Protein AF-A0A967YFU0-F1 (afdb_monomer)

Sequence (100 aa):
MNYQQIIESIEKDVKEFPKKVLRASEVLAGNPDYRVAKTPADVVYTEDKMKLLHYHRRLKKKKIHKTPVLIVYALINRYIMLDLEPGRSFIQNLLNEGLD

Foldseek 3Di:
DDVVVVVVVVVVCVVCVVVVVVVVCCCVVDDPPQPFPPQDWDFPDDDDPDTDTDGDADPPDPDADPDADDDDDDPPDDPSCQGGDVVNHVVVVCSVVRHD

Nearest PDB structures (foldseek):
  6nrb-assembly1_3  TM=2.923E-01  e=5.350E+00  Homo sapiens

Secondary structure (DSSP, 8-state):
--HHHHHHHHHHHHHHHHHHHHHHHHHHHS------S-S-EEEEEEETTEEEEEEPP-TT-S---SS-------SSS-GGGGS-STTT-HHHHHHHTT--

pLDDT: mean 87.84, std 9.44, range [58.91, 98.25]

Structure (mmCIF, N/CA/C/O backbone):
data_AF-A0A967YFU0-F1
#
_entry.id   AF-A0A967YFU0-F1
#
loop_
_atom_site.group_PDB
_atom_site.id
_atom_site.type_symbol
_atom_site.label_atom_id
_atom_site.label_alt_id
_atom_site.label_comp_id
_atom_site.label_asym_id
_atom_site.label_entity_id
_atom_site.label_seq_id
_atom_site.pdbx_PDB_ins_code
_atom_site.Cartn_x
_atom_site.Cartn_y
_atom_site.Cartn_z
_atom_site.occupancy
_atom_site.B_iso_or_equiv
_atom_site.auth_seq_id
_atom_site.auth_comp_id
_atom_site.auth_a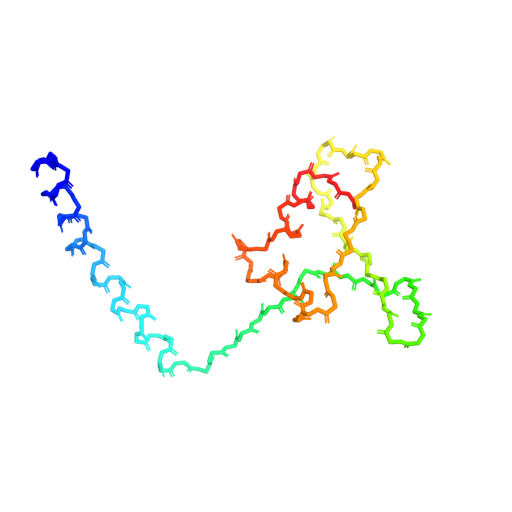sym_id
_atom_site.auth_atom_id
_atom_site.pdbx_PDB_model_num
ATOM 1 N N . MET A 1 1 ? 29.734 20.507 -18.534 1.00 61.81 1 MET A N 1
ATOM 2 C CA . MET A 1 1 ? 29.501 19.050 -18.408 1.00 61.81 1 MET A CA 1
ATOM 3 C C . MET A 1 1 ? 30.849 18.409 -18.100 1.00 61.81 1 MET A C 1
ATOM 5 O O . MET A 1 1 ? 31.788 18.683 -18.833 1.00 61.81 1 MET A O 1
ATOM 9 N N . ASN A 1 2 ? 30.998 17.708 -16.973 1.00 84.00 2 ASN A N 1
ATOM 10 C CA . ASN A 1 2 ? 32.303 17.274 -16.455 1.00 84.00 2 ASN A CA 1
ATOM 11 C C . ASN A 1 2 ? 32.667 15.874 -16.990 1.00 84.00 2 ASN A C 1
ATOM 13 O O . ASN A 1 2 ? 31.947 14.916 -16.724 1.00 84.00 2 ASN A O 1
ATOM 17 N N . TYR A 1 3 ? 33.778 15.750 -17.724 1.00 82.00 3 TYR A N 1
ATOM 18 C CA . TYR A 1 3 ? 34.231 14.489 -18.335 1.00 82.00 3 TYR A CA 1
ATOM 19 C C . TYR A 1 3 ? 34.459 13.362 -17.320 1.00 82.00 3 TYR A C 1
ATOM 21 O O . TYR A 1 3 ? 34.198 12.203 -17.628 1.00 82.00 3 TYR A O 1
ATOM 29 N N . GLN A 1 4 ? 34.872 13.697 -16.097 1.00 87.19 4 GLN A N 1
ATOM 30 C CA . GLN A 1 4 ? 35.096 12.708 -15.040 1.00 87.19 4 GLN A CA 1
ATOM 31 C C . GLN A 1 4 ? 33.805 11.977 -14.644 1.00 87.19 4 GLN A C 1
ATOM 33 O O . GLN A 1 4 ? 33.811 10.765 -14.464 1.00 87.19 4 GLN A O 1
ATOM 38 N N . GLN A 1 5 ? 32.670 12.685 -14.624 1.00 85.62 5 GLN A N 1
ATOM 39 C CA . GLN A 1 5 ? 31.363 12.087 -14.324 1.00 85.62 5 GLN A CA 1
ATOM 40 C C . GLN A 1 5 ? 30.906 11.116 -15.424 1.00 85.62 5 GLN A C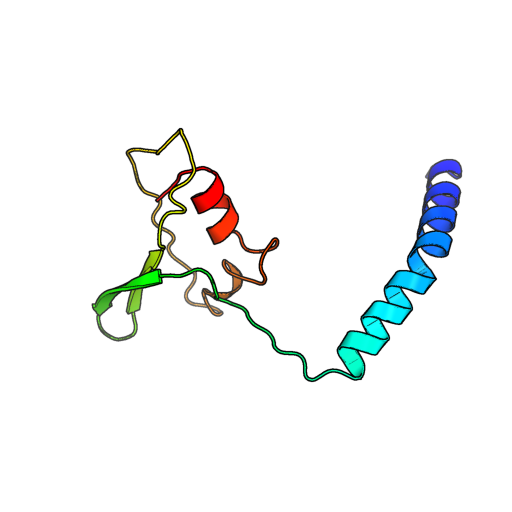 1
ATOM 42 O O . GLN A 1 5 ? 30.222 10.135 -15.145 1.00 85.62 5 GLN A O 1
ATOM 47 N N . ILE A 1 6 ? 31.284 11.385 -16.680 1.00 88.44 6 ILE A N 1
ATOM 48 C CA . ILE A 1 6 ? 30.939 10.533 -17.825 1.00 88.44 6 ILE A CA 1
ATOM 49 C C . ILE A 1 6 ? 31.719 9.219 -17.752 1.00 88.44 6 ILE A C 1
ATOM 51 O O . ILE A 1 6 ? 31.123 8.153 -17.883 1.00 88.44 6 ILE A O 1
ATOM 55 N N . ILE A 1 7 ? 33.031 9.286 -17.503 1.00 92.44 7 ILE A N 1
ATOM 56 C CA . ILE A 1 7 ? 33.877 8.092 -17.376 1.00 92.44 7 ILE A CA 1
ATOM 57 C C . ILE A 1 7 ? 33.425 7.226 -16.196 1.00 92.44 7 ILE A C 1
ATOM 59 O O . ILE A 1 7 ? 33.251 6.021 -16.362 1.00 92.44 7 ILE A O 1
ATOM 63 N N . GLU A 1 8 ? 33.127 7.834 -15.047 1.00 91.56 8 GLU A N 1
ATOM 64 C CA . GLU A 1 8 ? 32.626 7.116 -13.869 1.00 91.56 8 GLU A CA 1
ATOM 65 C C . GLU A 1 8 ? 31.275 6.421 -14.138 1.00 91.56 8 GLU A C 1
ATOM 67 O O . GLU A 1 8 ? 31.064 5.272 -13.739 1.00 91.56 8 GLU A O 1
ATOM 72 N N . SER 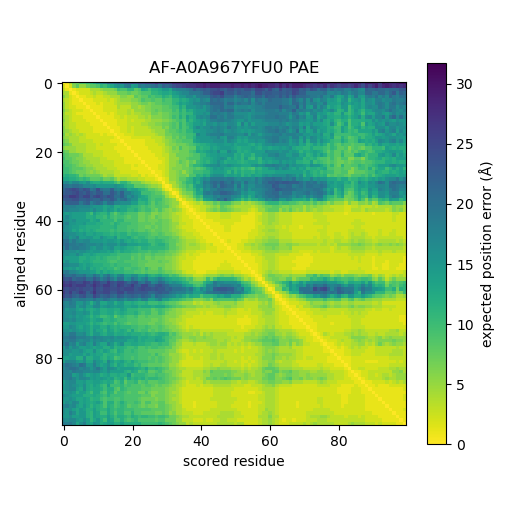A 1 9 ? 30.371 7.073 -14.880 1.00 89.19 9 SER A N 1
ATOM 73 C CA . SER A 1 9 ? 29.108 6.461 -15.313 1.00 89.19 9 SER A CA 1
ATOM 74 C C . SER A 1 9 ? 29.335 5.271 -16.246 1.00 89.19 9 SER A C 1
ATOM 76 O O . SER A 1 9 ? 28.699 4.233 -16.068 1.00 89.19 9 SER A O 1
ATOM 78 N N . ILE A 1 10 ? 30.248 5.396 -17.215 1.00 90.88 10 ILE A N 1
ATOM 79 C CA . ILE A 1 10 ? 30.572 4.325 -18.170 1.00 90.88 10 ILE A CA 1
ATOM 80 C C . ILE A 1 10 ? 31.159 3.117 -17.438 1.00 90.88 10 ILE A C 1
ATOM 82 O O . ILE A 1 10 ? 30.731 1.987 -17.673 1.00 90.88 10 ILE A O 1
ATOM 86 N N . GLU A 1 11 ? 32.096 3.331 -16.514 1.00 93.06 11 GLU A N 1
ATOM 87 C CA . GLU A 1 11 ? 32.673 2.246 -15.716 1.00 93.06 11 GLU A CA 1
ATOM 88 C C . GLU A 1 11 ? 31.615 1.515 -14.886 1.00 93.06 11 GLU A C 1
ATOM 90 O O . GLU A 1 11 ? 31.627 0.282 -14.792 1.00 93.06 11 GLU A O 1
ATOM 95 N N . LYS A 1 12 ? 30.683 2.263 -14.289 1.00 91.81 12 LYS A N 1
ATOM 96 C CA . LYS A 1 12 ? 29.565 1.688 -13.543 1.00 91.81 12 LYS A CA 1
ATOM 97 C C . LYS A 1 12 ? 28.653 0.863 -14.449 1.00 91.81 12 LYS A C 1
ATOM 99 O O . LYS A 1 12 ? 28.300 -0.259 -14.086 1.00 91.81 12 LYS A O 1
ATOM 104 N N . ASP A 1 13 ? 28.298 1.381 -15.620 1.00 89.69 13 ASP A N 1
ATOM 105 C CA . ASP A 1 13 ? 27.420 0.683 -16.559 1.00 89.69 13 ASP A CA 1
ATOM 106 C C . ASP A 1 13 ? 28.050 -0.604 -17.094 1.00 89.69 13 ASP A C 1
ATOM 108 O O . ASP A 1 13 ? 27.370 -1.629 -17.139 1.00 89.69 13 ASP A O 1
ATOM 112 N N . VAL A 1 14 ? 29.351 -0.600 -17.403 1.00 93.50 14 VAL A N 1
ATOM 113 C CA . VAL A 1 14 ? 30.092 -1.808 -17.806 1.00 93.50 14 VAL A CA 1
ATOM 114 C C . VAL A 1 14 ? 30.073 -2.863 -16.696 1.00 93.50 14 VAL A C 1
ATOM 116 O O . VAL A 1 14 ? 29.841 -4.041 -16.971 1.00 93.50 14 VAL A O 1
ATOM 119 N N . LYS A 1 15 ? 30.251 -2.457 -15.431 1.00 93.19 15 LYS A N 1
ATOM 120 C CA . LYS A 1 15 ? 30.184 -3.370 -14.275 1.00 93.19 15 LYS A CA 1
ATOM 121 C C . LYS A 1 15 ? 28.776 -3.925 -14.042 1.00 93.19 15 LYS A C 1
ATOM 123 O O . LYS A 1 15 ? 28.630 -5.083 -13.655 1.00 93.19 15 LYS A O 1
ATOM 128 N N . GLU A 1 16 ? 27.733 -3.126 -14.260 1.00 93.81 16 GLU A N 1
ATOM 129 C CA . GLU A 1 16 ? 26.342 -3.544 -14.044 1.00 93.81 16 GLU A CA 1
ATOM 130 C C . GLU A 1 16 ? 25.727 -4.300 -15.234 1.00 93.81 16 GLU A C 1
ATOM 132 O O . GLU A 1 16 ? 24.734 -5.011 -15.049 1.00 93.81 16 GLU A O 1
ATOM 137 N N . PHE A 1 17 ? 26.293 -4.179 -16.438 1.00 93.06 17 PHE A N 1
ATOM 138 C CA . PHE A 1 17 ? 25.742 -4.752 -17.669 1.00 93.06 17 PHE A CA 1
ATOM 139 C C . PHE A 1 17 ? 25.459 -6.264 -17.580 1.00 93.06 17 PHE A C 1
ATOM 141 O O . PHE A 1 17 ? 24.322 -6.652 -17.862 1.00 93.06 17 PHE A O 1
ATOM 148 N N . PRO A 1 18 ? 26.381 -7.126 -17.097 1.00 93.25 18 PRO A N 1
ATOM 149 C CA . PRO A 1 18 ? 26.108 -8.561 -16.978 1.00 93.25 18 PRO A CA 1
ATOM 150 C C . PRO A 1 18 ? 24.910 -8.859 -16.069 1.00 93.25 18 PRO A C 1
ATOM 152 O O . PRO A 1 18 ? 24.064 -9.691 -16.388 1.00 93.25 18 PRO A O 1
ATOM 155 N N . LYS A 1 19 ? 24.786 -8.122 -14.957 1.00 91.25 19 LYS A N 1
ATOM 156 C CA . LYS A 1 19 ? 23.677 -8.266 -14.005 1.00 91.25 19 LYS A CA 1
ATOM 157 C C . LYS A 1 19 ? 22.342 -7.843 -14.622 1.00 91.25 19 LYS A C 1
ATOM 159 O O . LYS A 1 19 ? 21.327 -8.496 -14.383 1.00 91.25 19 LYS A O 1
ATOM 164 N N . LYS A 1 20 ? 22.333 -6.765 -15.416 1.00 89.19 20 LYS A N 1
ATOM 165 C CA . LYS A 1 20 ? 21.142 -6.297 -16.144 1.00 89.19 20 LYS A CA 1
ATOM 166 C C . LYS A 1 20 ? 20.700 -7.320 -17.200 1.00 89.19 20 LYS A C 1
ATOM 168 O O . LYS A 1 20 ? 19.509 -7.604 -17.276 1.00 89.19 20 LYS A O 1
ATOM 173 N N . VAL A 1 21 ? 21.638 -7.912 -17.949 1.00 93.81 21 VAL A N 1
ATOM 174 C CA . VAL A 1 21 ? 21.349 -8.948 -18.962 1.00 93.81 21 VAL A CA 1
ATOM 175 C C . VAL A 1 21 ? 20.783 -10.219 -18.327 1.00 93.81 21 VAL A C 1
ATOM 177 O O . VAL A 1 21 ? 19.770 -10.730 -18.800 1.00 93.81 21 VAL A O 1
ATOM 180 N N . LEU A 1 22 ? 21.380 -10.697 -17.230 1.00 89.88 22 LEU A N 1
ATOM 181 C CA . LEU A 1 22 ? 20.865 -11.856 -16.490 1.00 89.88 22 LEU A CA 1
ATOM 182 C C . LEU A 1 22 ? 19.427 -11.623 -16.017 1.00 89.88 22 LEU A C 1
ATOM 184 O O . LEU A 1 22 ? 18.544 -12.421 -16.318 1.00 89.88 22 LEU A O 1
ATOM 188 N N . ARG A 1 23 ? 19.169 -10.479 -15.372 1.00 84.56 23 ARG A N 1
ATOM 189 C CA . ARG A 1 23 ? 17.823 -10.120 -14.907 1.00 84.56 23 ARG A CA 1
ATOM 190 C C . ARG A 1 23 ? 16.822 -9.990 -16.058 1.00 84.56 23 ARG A C 1
ATOM 192 O O . ARG A 1 23 ? 15.674 -10.388 -15.909 1.00 84.56 23 ARG A O 1
ATOM 199 N N . ALA A 1 24 ? 17.232 -9.439 -17.200 1.00 87.56 24 ALA A N 1
ATOM 200 C CA . ALA A 1 24 ? 16.373 -9.356 -18.379 1.00 87.56 24 ALA A CA 1
ATOM 201 C C . ALA A 1 24 ? 16.005 -10.750 -18.912 1.00 87.56 24 ALA A C 1
ATOM 203 O O . ALA A 1 24 ? 14.840 -10.991 -19.216 1.00 87.56 24 ALA A O 1
ATOM 204 N N . SER A 1 25 ? 16.968 -11.675 -18.966 1.00 90.25 25 SER A N 1
ATOM 205 C CA . SER A 1 25 ? 16.731 -13.069 -19.357 1.00 90.25 25 SER A CA 1
ATOM 206 C C . SER A 1 25 ? 15.760 -13.773 -18.404 1.00 90.25 25 SER A C 1
ATOM 208 O O . SER A 1 25 ? 14.798 -14.385 -18.856 1.00 90.25 25 SER A O 1
ATOM 210 N N . GLU A 1 26 ? 15.942 -13.617 -17.088 1.00 84.38 26 GLU A N 1
ATOM 211 C CA . GLU A 1 26 ? 15.032 -14.160 -16.067 1.00 84.38 26 GLU A CA 1
ATOM 212 C C . GLU A 1 26 ? 13.594 -13.645 -16.233 1.00 84.38 26 GLU A C 1
ATOM 214 O O . GLU A 1 26 ? 12.644 -14.420 -16.141 1.00 84.38 26 GLU A O 1
ATOM 219 N N . VAL A 1 27 ? 13.427 -12.347 -16.508 1.00 82.56 27 VAL A N 1
ATOM 220 C CA . VAL A 1 27 ? 12.109 -11.729 -16.728 1.00 82.56 27 VAL A CA 1
ATOM 221 C C . VAL A 1 27 ? 11.455 -12.227 -18.019 1.00 82.56 27 VAL A C 1
ATOM 223 O O . VAL A 1 27 ? 10.245 -12.428 -18.038 1.00 82.56 27 VAL A O 1
ATOM 226 N N . LEU A 1 28 ? 12.233 -12.418 -19.089 1.00 86.81 28 LEU A N 1
ATOM 227 C CA . LEU A 1 28 ? 11.731 -12.868 -20.392 1.00 86.81 28 LEU A CA 1
ATOM 228 C C . LEU A 1 28 ? 11.416 -14.369 -20.430 1.00 86.81 28 LEU A C 1
ATOM 230 O O . LEU A 1 28 ? 10.461 -14.771 -21.089 1.00 86.81 28 LEU A O 1
ATOM 234 N N . ALA A 1 29 ? 12.227 -15.192 -19.763 1.00 87.69 29 ALA A N 1
ATOM 235 C CA . ALA A 1 29 ? 12.064 -16.645 -19.715 1.00 87.69 29 ALA A CA 1
ATOM 236 C C . ALA A 1 29 ? 11.087 -17.104 -18.620 1.00 87.69 29 ALA A C 1
ATOM 238 O O . ALA A 1 29 ? 10.563 -18.216 -18.680 1.00 87.69 29 ALA A O 1
ATOM 239 N N . GLY A 1 30 ? 10.867 -16.276 -17.598 1.00 76.56 30 GLY A N 1
ATOM 240 C CA . GLY A 1 30 ? 9.915 -16.547 -16.531 1.00 76.56 30 GLY A CA 1
ATOM 241 C C . GLY A 1 30 ? 8.468 -16.274 -16.939 1.00 76.56 30 GLY A C 1
ATOM 242 O O . GLY A 1 30 ? 8.182 -15.590 -17.917 1.00 76.56 30 GLY A O 1
ATOM 243 N N . ASN A 1 31 ? 7.530 -16.769 -16.130 1.00 69.38 31 ASN A N 1
ATOM 244 C CA . ASN A 1 31 ? 6.168 -16.252 -16.130 1.00 69.38 31 ASN A CA 1
ATOM 245 C C . ASN A 1 31 ? 6.159 -15.062 -15.159 1.00 69.38 31 ASN A C 1
ATOM 247 O O . ASN A 1 31 ? 6.350 -15.291 -13.959 1.00 69.38 31 ASN A O 1
ATOM 251 N N . PRO A 1 32 ? 6.048 -13.808 -15.623 1.00 60.91 32 PRO A N 1
ATOM 252 C CA . PRO A 1 32 ? 6.137 -12.658 -14.737 1.00 60.91 32 PRO A CA 1
ATOM 253 C C . PRO A 1 32 ? 4.939 -12.656 -13.779 1.00 60.91 32 PRO A C 1
ATOM 255 O O . PRO A 1 32 ? 3.837 -12.232 -14.111 1.00 60.91 32 PRO A O 1
ATOM 258 N N . ASP A 1 33 ? 5.148 -13.166 -12.567 1.00 58.91 33 ASP A N 1
ATOM 259 C CA . ASP A 1 33 ? 4.173 -13.095 -11.485 1.00 58.91 33 ASP A CA 1
ATOM 260 C C . ASP A 1 33 ? 4.210 -11.664 -10.932 1.00 58.91 33 ASP A C 1
ATOM 262 O O . ASP A 1 33 ? 4.962 -11.348 -10.007 1.00 58.91 33 ASP A O 1
ATOM 266 N N . TYR A 1 34 ? 3.451 -10.759 -11.561 1.00 62.22 34 TYR A N 1
ATOM 267 C CA . TYR A 1 34 ? 3.326 -9.363 -11.133 1.00 62.22 34 TYR A CA 1
ATOM 268 C C . TYR A 1 34 ? 2.517 -9.299 -9.830 1.00 62.22 34 TYR A C 1
ATOM 270 O O . TYR A 1 34 ? 1.335 -8.948 -9.787 1.00 62.22 34 TYR A O 1
ATOM 278 N N . ARG A 1 35 ? 3.158 -9.676 -8.726 1.00 66.94 35 ARG A N 1
ATOM 279 C CA . ARG A 1 35 ? 2.587 -9.666 -7.378 1.00 66.94 35 ARG A CA 1
ATOM 280 C C . ARG A 1 35 ? 2.569 -8.251 -6.803 1.00 66.94 35 ARG A C 1
ATOM 282 O O . ARG A 1 35 ? 3.244 -7.971 -5.818 1.00 66.94 35 ARG A O 1
ATOM 289 N N . VAL A 1 36 ? 1.788 -7.369 -7.417 1.00 80.62 36 VAL A N 1
ATOM 290 C CA . VAL A 1 36 ? 1.441 -6.055 -6.854 1.00 80.62 36 VAL A CA 1
ATOM 291 C C . VAL A 1 36 ? 0.317 -6.192 -5.825 1.00 80.62 36 VAL A C 1
ATOM 293 O O . VAL A 1 36 ? -0.381 -7.209 -5.787 1.00 80.62 36 VAL A O 1
ATOM 296 N N . ALA A 1 37 ? 0.143 -5.167 -4.997 1.00 84.56 37 ALA A N 1
ATOM 297 C CA . ALA A 1 37 ? -0.887 -5.058 -3.968 1.00 84.56 37 ALA A CA 1
ATOM 298 C C . ALA A 1 37 ? -0.895 -6.238 -2.979 1.00 84.56 37 ALA A C 1
ATOM 300 O O . ALA A 1 37 ? -1.935 -6.839 -2.708 1.00 84.56 37 ALA A O 1
ATOM 301 N N . LYS A 1 38 ? 0.291 -6.639 -2.501 1.00 87.81 38 LYS A N 1
ATOM 302 C CA . LYS A 1 38 ? 0.467 -7.786 -1.590 1.00 87.81 38 LYS A CA 1
ATOM 303 C C . LYS A 1 38 ? 0.544 -7.401 -0.120 1.00 87.81 38 LYS A C 1
ATOM 305 O O . LYS A 1 38 ? 0.697 -8.295 0.714 1.00 87.81 38 LYS A O 1
ATOM 310 N N . THR A 1 39 ? 0.482 -6.117 0.216 1.00 91.62 39 THR A N 1
ATOM 311 C CA . THR A 1 39 ? 0.485 -5.711 1.619 1.00 91.62 39 THR A CA 1
ATOM 312 C C . THR A 1 39 ? -0.835 -6.151 2.259 1.00 91.62 39 THR A C 1
ATOM 314 O O . TH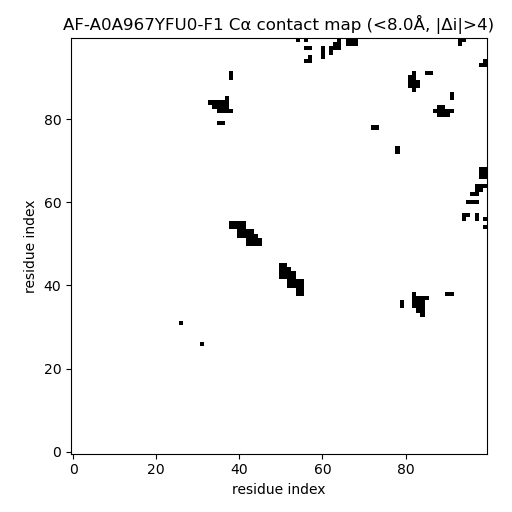R A 1 39 ? -1.891 -5.779 1.749 1.00 91.62 39 THR A O 1
ATOM 317 N N . PRO A 1 40 ? -0.803 -6.969 3.331 1.00 92.69 40 PRO A N 1
ATOM 318 C CA . PRO A 1 40 ? -2.021 -7.487 3.945 1.00 92.69 40 PRO A CA 1
ATOM 319 C C . PRO A 1 40 ? -2.938 -6.353 4.400 1.00 92.69 40 PRO A C 1
ATOM 321 O O . PRO A 1 40 ? -2.482 -5.408 5.048 1.00 92.69 40 PRO A O 1
ATOM 324 N N . ALA A 1 41 ? -4.211 -6.448 4.035 1.00 94.88 41 ALA A N 1
ATOM 325 C CA . ALA A 1 41 ? -5.234 -5.476 4.374 1.00 94.88 41 ALA A CA 1
ATOM 326 C C . ALA A 1 41 ? -6.604 -6.143 4.411 1.00 94.88 41 ALA A C 1
ATOM 328 O O . ALA A 1 41 ? -6.864 -7.063 3.631 1.00 94.88 41 ALA A O 1
ATOM 329 N N . ASP A 1 42 ? -7.484 -5.602 5.244 1.00 96.81 42 ASP A N 1
ATOM 330 C CA . ASP A 1 42 ? -8.893 -5.970 5.280 1.00 96.81 42 ASP A CA 1
ATOM 331 C C . ASP A 1 42 ? -9.749 -4.856 4.680 1.00 96.81 42 ASP A C 1
ATOM 333 O O . ASP A 1 42 ? -9.437 -3.667 4.785 1.00 96.81 42 ASP A O 1
ATOM 337 N N . VAL A 1 43 ? -10.863 -5.239 4.059 1.00 97.44 43 VAL A N 1
ATOM 338 C CA . VAL A 1 43 ? -11.907 -4.283 3.681 1.00 97.44 43 VAL A CA 1
ATOM 339 C C . VAL A 1 43 ? -12.742 -4.003 4.927 1.00 97.44 43 VAL A C 1
ATOM 341 O O . VAL A 1 43 ? -13.453 -4.886 5.397 1.00 97.44 43 VAL A O 1
ATOM 344 N N . VAL A 1 44 ? -12.665 -2.783 5.453 1.00 98.00 44 VAL A N 1
ATOM 345 C CA . VAL A 1 44 ? -13.368 -2.386 6.690 1.00 98.00 44 VAL A CA 1
ATOM 346 C C . VAL A 1 44 ? -14.653 -1.604 6.427 1.00 98.00 44 VAL A C 1
ATOM 348 O O . VAL A 1 44 ? -15.499 -1.490 7.307 1.00 98.00 44 VAL A O 1
ATOM 351 N N . TYR A 1 45 ? -14.820 -1.078 5.213 1.00 98.25 45 TYR A N 1
ATOM 352 C CA . TYR A 1 45 ? -16.042 -0.410 4.773 1.00 98.25 45 TYR A CA 1
ATOM 353 C C . TYR A 1 45 ? -16.228 -0.587 3.267 1.00 98.25 45 TYR A C 1
ATOM 355 O O . TYR A 1 45 ? -15.258 -0.702 2.512 1.00 98.25 45 TYR A O 1
ATOM 363 N N . THR A 1 46 ? -17.477 -0.642 2.816 1.00 97.94 46 THR A N 1
ATOM 364 C CA . THR A 1 46 ? -17.835 -0.718 1.398 1.00 97.94 46 THR A CA 1
ATOM 365 C C . THR A 1 46 ? -19.109 0.074 1.162 1.00 97.94 46 THR A C 1
ATOM 367 O O . THR A 1 46 ? -20.075 -0.080 1.903 1.00 97.94 46 THR A O 1
ATOM 370 N N . GLU A 1 47 ? -19.105 0.880 0.107 1.00 97.56 47 GLU A N 1
ATOM 371 C CA . GLU A 1 47 ? -20.255 1.656 -0.352 1.00 97.56 47 GLU A CA 1
ATOM 372 C C . GLU A 1 47 ? -20.205 1.731 -1.878 1.00 97.56 47 GLU A C 1
ATOM 374 O O . GLU A 1 47 ? -19.204 2.162 -2.450 1.00 97.56 47 GLU A O 1
ATOM 379 N N . ASP A 1 48 ? -21.251 1.252 -2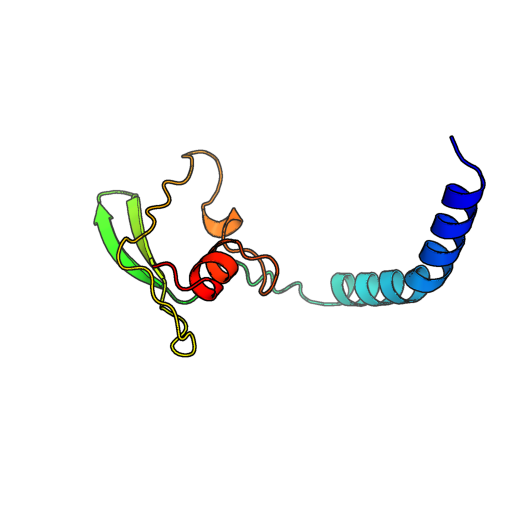.551 1.00 96.25 48 ASP A N 1
ATOM 380 C CA . ASP A 1 48 ? -21.285 1.080 -4.006 1.00 96.25 48 ASP A CA 1
ATOM 381 C C . ASP A 1 48 ? -20.027 0.378 -4.564 1.00 96.25 48 ASP A C 1
ATOM 383 O O . ASP A 1 48 ? -19.826 -0.826 -4.399 1.00 96.25 48 ASP A O 1
ATOM 387 N N . LYS A 1 49 ? -19.170 1.139 -5.257 1.00 91.56 49 LYS A N 1
ATOM 388 C CA . LYS A 1 49 ? -17.910 0.682 -5.864 1.00 91.56 49 LYS A CA 1
ATOM 389 C C . LYS A 1 49 ? -16.682 1.035 -5.018 1.00 91.56 49 LYS A C 1
ATOM 391 O O . LYS A 1 49 ? -15.568 0.660 -5.383 1.00 91.56 49 LYS A O 1
ATOM 396 N N . MET A 1 50 ? -16.866 1.770 -3.925 1.00 94.56 50 MET A N 1
ATOM 397 C CA . MET A 1 50 ? -15.817 2.209 -3.013 1.00 94.56 50 MET A CA 1
ATOM 398 C C . MET A 1 50 ? -15.565 1.141 -1.951 1.00 94.56 50 MET A C 1
ATOM 400 O O . MET A 1 50 ? -16.491 0.542 -1.405 1.00 94.56 50 MET A O 1
ATOM 404 N N . LYS A 1 51 ? -14.286 0.900 -1.662 1.00 96.06 51 LYS A N 1
ATOM 405 C CA . LYS A 1 51 ? -13.833 0.039 -0.570 1.00 96.06 51 LYS A CA 1
ATOM 406 C C . LYS A 1 51 ? -12.800 0.794 0.249 1.00 96.06 51 LYS A C 1
ATOM 408 O O . LYS A 1 51 ? -11.835 1.307 -0.319 1.00 96.06 51 LYS A O 1
ATOM 413 N N . LEU A 1 52 ? -12.976 0.816 1.565 1.00 97.19 52 LEU A N 1
ATOM 414 C CA . LEU A 1 52 ? -11.958 1.288 2.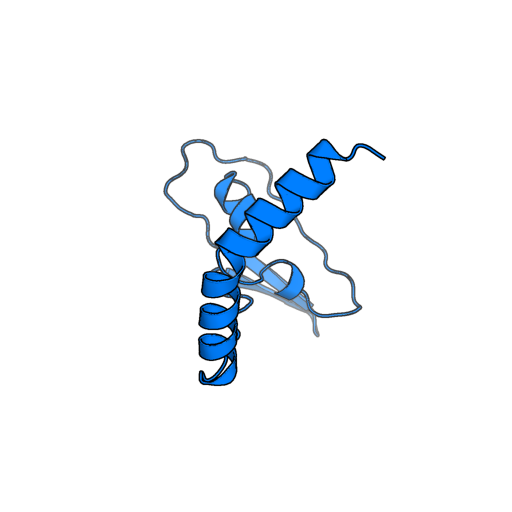496 1.00 97.19 52 LEU A CA 1
ATOM 415 C C . LEU A 1 52 ? -11.105 0.101 2.932 1.00 97.19 52 LEU A C 1
ATOM 417 O O . LEU A 1 52 ? -11.625 -0.872 3.481 1.00 97.19 52 LEU A O 1
ATOM 421 N N . LEU A 1 53 ? -9.804 0.193 2.676 1.00 96.88 53 LEU A N 1
ATOM 422 C CA . LEU A 1 53 ? -8.827 -0.819 3.058 1.00 96.88 53 LEU A CA 1
ATOM 423 C C . LEU A 1 53 ? -8.100 -0.365 4.323 1.00 96.88 53 LEU A C 1
ATOM 425 O O . LEU A 1 53 ? -7.552 0.736 4.342 1.00 96.88 53 LEU A O 1
ATOM 429 N N . HIS A 1 54 ? -8.059 -1.218 5.346 1.00 97.00 54 HIS A N 1
ATOM 430 C CA . HIS A 1 54 ? -7.195 -1.036 6.512 1.00 97.00 54 HIS A CA 1
ATOM 431 C C . HIS A 1 54 ? -6.030 -2.016 6.430 1.00 97.00 54 HIS A C 1
ATOM 433 O O . HIS A 1 54 ? -6.227 -3.232 6.431 1.00 97.00 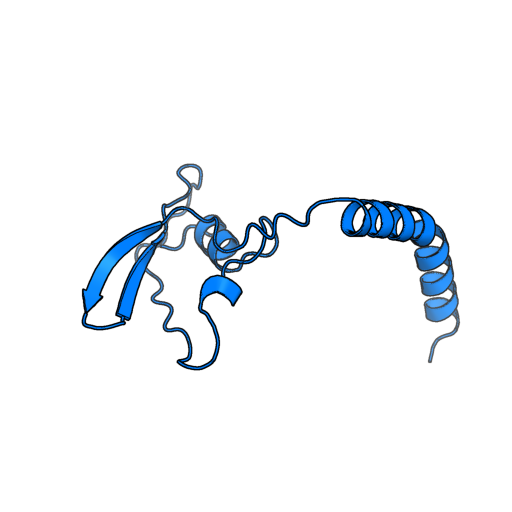54 HIS A O 1
ATOM 439 N N . TYR A 1 55 ? -4.815 -1.486 6.309 1.00 94.94 55 TYR A N 1
ATOM 440 C CA . TYR A 1 55 ? -3.614 -2.301 6.184 1.00 94.94 55 TYR A CA 1
ATOM 441 C C . TYR A 1 55 ? -3.147 -2.821 7.543 1.00 94.94 55 TYR A C 1
ATOM 443 O O . TYR A 1 55 ? -3.179 -2.126 8.556 1.00 94.94 55 TYR A O 1
ATOM 451 N N . HIS A 1 56 ? -2.654 -4.056 7.563 1.00 92.50 56 HIS A N 1
ATOM 452 C CA . HIS A 1 56 ? -2.184 -4.681 8.791 1.00 92.50 56 HIS A CA 1
ATOM 453 C C . HIS A 1 56 ? -0.854 -4.079 9.233 1.00 92.50 56 HIS A C 1
ATOM 455 O O . HIS A 1 56 ? 0.149 -4.092 8.510 1.00 92.50 56 HIS A O 1
ATOM 461 N N . ARG A 1 57 ? -0.818 -3.616 10.482 1.00 85.00 57 ARG A N 1
ATOM 462 C CA . ARG A 1 57 ? 0.400 -3.109 11.114 1.00 85.00 57 ARG A CA 1
ATOM 463 C C . ARG A 1 57 ? 1.496 -4.169 11.170 1.00 85.00 57 ARG A C 1
ATOM 465 O O . ARG A 1 57 ? 1.271 -5.331 11.507 1.00 85.00 57 ARG A O 1
ATOM 472 N N . ARG A 1 58 ? 2.742 -3.739 10.959 1.00 76.75 58 ARG A N 1
ATOM 473 C CA . ARG A 1 58 ? 3.918 -4.593 11.168 1.00 76.75 58 ARG A CA 1
ATOM 474 C C . ARG A 1 58 ? 4.336 -4.518 12.640 1.00 76.75 58 ARG A C 1
ATOM 476 O O . ARG A 1 58 ? 4.981 -3.565 13.063 1.00 76.75 58 ARG A O 1
ATOM 483 N N . LEU A 1 59 ? 3.986 -5.554 13.406 1.00 64.12 59 LEU A N 1
ATOM 484 C CA . LEU A 1 59 ? 4.061 -5.671 14.879 1.00 64.12 59 LEU A CA 1
ATOM 485 C C . LEU A 1 59 ? 5.432 -5.405 15.554 1.00 64.12 59 LEU A C 1
ATOM 487 O O . LEU A 1 59 ? 5.537 -5.499 16.772 1.00 64.12 59 LEU A O 1
ATOM 491 N N . LYS A 1 60 ? 6.503 -5.095 14.812 1.00 64.25 60 LYS A N 1
ATOM 492 C CA . LYS A 1 60 ? 7.885 -5.046 15.332 1.00 64.25 60 LYS A CA 1
ATOM 493 C C . LYS A 1 60 ? 8.450 -3.637 15.588 1.00 64.25 60 LYS A C 1
ATOM 495 O O . LYS A 1 60 ? 9.632 -3.523 15.908 1.00 64.25 60 LYS A O 1
ATOM 500 N N . LYS A 1 61 ? 7.674 -2.555 15.448 1.00 64.00 61 LYS A N 1
ATOM 501 C CA . LYS A 1 61 ? 8.177 -1.171 15.611 1.00 64.00 61 LYS A CA 1
ATOM 502 C C . LYS A 1 61 ? 7.879 -0.588 17.001 1.00 64.00 61 LYS A C 1
ATOM 504 O O . LYS A 1 61 ? 6.783 -0.728 17.526 1.00 64.00 61 LYS A O 1
ATOM 509 N N . LYS A 1 62 ? 8.876 0.110 17.572 1.00 61.19 62 LYS A N 1
ATOM 510 C CA . LYS A 1 62 ? 8.819 0.766 18.898 1.00 61.19 62 LYS A CA 1
ATOM 511 C C . LYS A 1 62 ? 8.023 2.080 18.926 1.00 61.19 62 LYS A C 1
ATOM 513 O O . LYS A 1 62 ? 7.647 2.521 20.006 1.00 61.19 62 LYS A O 1
ATOM 518 N N . LYS A 1 63 ? 7.803 2.728 17.777 1.00 75.31 63 LYS A N 1
ATOM 519 C CA . LYS A 1 63 ? 7.099 4.014 17.678 1.00 75.31 63 LYS A CA 1
ATOM 520 C C . LYS A 1 63 ? 5.844 3.818 16.839 1.00 75.31 63 LYS A C 1
ATOM 522 O O . LYS A 1 63 ? 5.944 3.470 15.670 1.00 75.31 63 LYS A O 1
ATOM 527 N N . ILE A 1 64 ? 4.692 3.995 17.475 1.00 84.94 64 ILE A N 1
ATOM 528 C CA . ILE A 1 64 ? 3.375 3.917 16.847 1.00 84.94 64 ILE A CA 1
ATOM 529 C C . ILE A 1 64 ? 2.796 5.325 16.862 1.00 84.94 64 ILE A C 1
ATOM 531 O O . ILE A 1 64 ? 2.752 5.973 17.913 1.00 84.94 64 ILE A O 1
ATOM 535 N N . HIS A 1 65 ? 2.373 5.805 15.700 1.00 88.62 65 HIS A N 1
ATOM 536 C CA . HIS A 1 65 ? 1.693 7.086 15.592 1.00 88.62 65 HIS A CA 1
ATOM 537 C C . HIS A 1 65 ? 0.239 6.943 16.066 1.00 88.62 65 HIS A C 1
ATOM 539 O O . HIS A 1 65 ? -0.440 5.969 15.746 1.00 88.62 65 HIS A O 1
ATOM 545 N N . LYS A 1 66 ? -0.230 7.902 16.877 1.00 89.88 66 LYS A N 1
ATOM 546 C CA . LYS A 1 66 ? -1.607 7.899 17.405 1.00 89.88 66 LYS A CA 1
ATOM 547 C C . LYS A 1 66 ? -2.642 8.266 16.341 1.00 89.88 66 LYS A C 1
ATOM 549 O O . LYS A 1 66 ? -3.750 7.748 16.378 1.00 89.88 66 LYS A O 1
ATOM 554 N N . THR A 1 67 ? -2.280 9.170 15.436 1.00 93.62 67 THR A N 1
ATOM 555 C CA . THR A 1 67 ? -3.157 9.654 14.368 1.00 93.62 67 THR A CA 1
ATOM 556 C C . THR A 1 67 ? -2.907 8.838 13.096 1.00 93.62 67 THR A C 1
ATOM 558 O O . THR A 1 67 ? -1.749 8.785 12.672 1.00 93.62 67 THR A O 1
ATOM 561 N N . PRO A 1 68 ? -3.940 8.215 12.500 1.00 93.25 68 PRO A N 1
ATOM 562 C CA . PRO A 1 68 ? -3.804 7.446 11.265 1.00 93.25 68 PRO A CA 1
ATOM 563 C C . PRO A 1 68 ? -3.694 8.354 10.032 1.00 93.25 68 PRO A C 1
ATOM 565 O O . PRO A 1 68 ? -4.008 9.548 10.084 1.00 93.25 68 PRO A O 1
ATOM 568 N N . VAL A 1 69 ? -3.275 7.775 8.910 1.00 95.06 69 VAL A N 1
ATOM 569 C CA . VAL A 1 69 ? -3.195 8.426 7.601 1.00 95.06 69 VAL A CA 1
ATOM 570 C C . VAL A 1 69 ? -4.269 7.854 6.685 1.00 95.06 69 VAL A C 1
ATOM 572 O O . VAL A 1 69 ? -4.230 6.693 6.292 1.00 95.06 69 VAL A O 1
ATOM 575 N N . LEU A 1 70 ? -5.207 8.705 6.268 1.00 96.69 70 LEU A N 1
ATOM 576 C CA . LEU A 1 70 ? -6.181 8.350 5.242 1.00 96.69 70 LEU A CA 1
ATOM 577 C C . LEU A 1 70 ? -5.629 8.689 3.855 1.00 96.69 70 LEU A C 1
ATOM 579 O O . LEU A 1 70 ? -5.325 9.846 3.566 1.00 96.69 70 LEU A O 1
ATOM 583 N N . ILE A 1 71 ? -5.549 7.689 2.979 1.00 96.12 71 ILE A N 1
ATOM 584 C CA . ILE A 1 71 ? -5.156 7.882 1.582 1.00 96.12 71 ILE A CA 1
ATOM 585 C C . ILE A 1 71 ? -6.394 7.808 0.693 1.00 96.12 71 ILE A C 1
ATOM 587 O O . ILE A 1 71 ? -7.027 6.760 0.577 1.00 96.12 71 ILE A O 1
ATOM 591 N N . VAL A 1 72 ? -6.699 8.912 0.014 1.00 95.44 72 VAL A N 1
ATOM 592 C CA . VAL A 1 72 ? -7.751 8.977 -1.005 1.00 95.44 72 VAL A CA 1
ATOM 593 C C . VAL A 1 72 ? -7.092 8.926 -2.377 1.00 95.44 72 VAL A C 1
ATOM 595 O O . VAL A 1 72 ? -6.400 9.859 -2.783 1.00 95.44 72 VAL A O 1
ATOM 598 N N . TYR A 1 73 ? -7.264 7.809 -3.080 1.00 93.81 73 TYR A N 1
ATOM 599 C CA . TYR A 1 73 ? -6.694 7.631 -4.412 1.00 93.81 73 TYR A CA 1
ATOM 600 C C . TYR A 1 73 ? -7.532 8.352 -5.480 1.00 93.81 73 TYR A C 1
ATOM 602 O O . TYR A 1 73 ? -8.744 8.509 -5.335 1.00 93.81 73 TYR A O 1
ATOM 610 N N . ALA A 1 74 ? -6.886 8.779 -6.566 1.00 91.81 74 ALA A N 1
ATOM 611 C CA . ALA A 1 74 ? -7.573 9.400 -7.694 1.00 91.81 74 ALA A CA 1
ATOM 612 C C . ALA A 1 74 ? -8.520 8.407 -8.391 1.00 91.81 74 ALA A C 1
ATOM 614 O O . ALA A 1 74 ? -8.258 7.210 -8.446 1.00 91.81 74 ALA A O 1
ATOM 615 N N . LEU A 1 75 ? -9.599 8.903 -9.000 1.00 89.62 75 LEU A N 1
ATOM 616 C CA . LEU A 1 75 ? -10.546 8.052 -9.741 1.00 89.62 75 LEU A CA 1
ATOM 617 C C . LEU A 1 75 ? -9.992 7.541 -11.083 1.00 89.62 75 LEU A C 1
ATOM 619 O O . LEU A 1 75 ? -10.612 6.704 -11.736 1.00 89.62 75 LEU A O 1
ATOM 623 N N . ILE A 1 76 ? -8.832 8.049 -11.500 1.00 92.69 76 ILE A N 1
ATOM 624 C CA . ILE A 1 76 ? -8.121 7.627 -12.705 1.00 92.69 76 ILE A CA 1
ATOM 625 C C . ILE A 1 76 ? -6.994 6.678 -12.278 1.00 92.69 76 ILE A C 1
ATOM 627 O O . ILE A 1 76 ? -6.200 7.025 -11.405 1.00 92.69 76 ILE A O 1
ATOM 631 N N . ASN A 1 77 ? -6.895 5.519 -12.941 1.00 89.88 77 ASN A N 1
ATOM 632 C CA . ASN A 1 77 ? -6.023 4.378 -12.608 1.00 89.88 77 ASN A CA 1
ATOM 633 C C . ASN A 1 77 ? -6.452 3.584 -11.359 1.00 89.88 77 ASN A C 1
ATOM 635 O O . ASN A 1 77 ? -7.544 3.751 -10.826 1.00 89.88 77 ASN A O 1
ATOM 639 N N . ARG A 1 78 ? -5.614 2.626 -10.940 1.00 89.25 78 ARG A N 1
ATOM 640 C CA . ARG A 1 78 ? -5.877 1.714 -9.819 1.00 89.25 78 ARG A CA 1
ATOM 641 C C . ARG A 1 78 ? -4.992 2.052 -8.624 1.00 89.25 78 ARG A C 1
ATOM 643 O O . ARG A 1 78 ? -3.786 2.232 -8.784 1.00 89.25 78 ARG A O 1
ATOM 650 N N . TYR A 1 79 ? -5.571 1.992 -7.425 1.00 90.56 79 TYR A N 1
ATOM 651 C CA . TYR A 1 79 ? -4.883 2.246 -6.151 1.00 90.56 79 TYR A CA 1
ATOM 652 C C . TYR A 1 79 ? -3.632 1.379 -5.927 1.00 90.56 79 TYR A C 1
ATOM 654 O O . TYR A 1 79 ? -2.726 1.785 -5.204 1.00 90.56 79 TYR A O 1
ATOM 662 N N . ILE A 1 80 ? -3.547 0.216 -6.588 1.00 90.50 80 ILE A N 1
ATOM 663 C CA . ILE A 1 80 ? -2.401 -0.708 -6.546 1.00 90.50 80 ILE A CA 1
ATOM 664 C C . ILE A 1 80 ? -1.064 -0.041 -6.910 1.00 90.50 80 ILE A C 1
ATOM 666 O O . ILE A 1 80 ? -0.012 -0.564 -6.570 1.00 90.50 80 ILE A O 1
ATOM 670 N N . MET A 1 81 ? -1.082 1.125 -7.567 1.00 90.06 81 MET A N 1
ATOM 671 C CA . MET A 1 81 ? 0.125 1.917 -7.833 1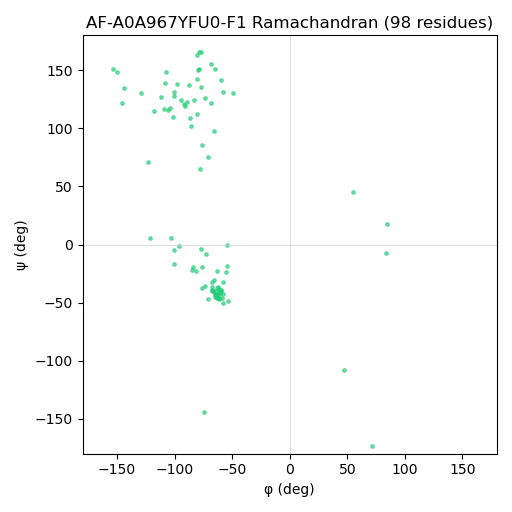.00 90.06 81 MET A CA 1
ATOM 672 C C . MET A 1 81 ? 0.822 2.412 -6.557 1.00 90.06 81 MET A C 1
ATOM 674 O O . MET A 1 81 ? 2.017 2.688 -6.586 1.00 90.06 81 MET A O 1
ATOM 678 N N . LEU A 1 82 ? 0.100 2.517 -5.438 1.00 92.38 82 LEU A N 1
ATOM 679 C CA . LEU A 1 82 ? 0.673 2.852 -4.131 1.00 92.38 82 LEU A CA 1
ATOM 680 C C . LEU A 1 82 ? 1.305 1.639 -3.437 1.00 92.38 82 LEU A C 1
ATOM 682 O O . LEU A 1 82 ? 2.184 1.798 -2.589 1.00 92.38 82 LEU A O 1
ATOM 686 N N . ASP A 1 83 ? 0.876 0.433 -3.803 1.00 92.44 83 ASP A N 1
ATOM 687 C CA . ASP A 1 83 ? 1.343 -0.828 -3.236 1.00 92.44 83 ASP A CA 1
ATOM 688 C C . ASP A 1 83 ? 1.886 -1.727 -4.350 1.00 92.44 83 ASP A C 1
ATOM 690 O O . ASP A 1 83 ? 1.254 -2.694 -4.760 1.00 92.44 83 ASP A O 1
ATOM 694 N N . LEU A 1 84 ? 3.048 -1.358 -4.895 1.00 88.88 84 LEU A N 1
ATOM 695 C CA . LEU A 1 84 ? 3.726 -2.118 -5.948 1.00 88.88 84 LEU A CA 1
ATOM 696 C C . LEU A 1 84 ? 4.389 -3.389 -5.374 1.00 88.88 84 LEU A C 1
ATOM 698 O O . LEU A 1 84 ? 3.862 -4.056 -4.487 1.00 88.88 84 LEU A O 1
ATOM 702 N N . GLU A 1 85 ? 5.552 -3.765 -5.896 1.00 85.06 85 GLU A N 1
ATOM 703 C CA . GLU A 1 85 ? 6.322 -4.894 -5.384 1.00 85.06 85 GLU A CA 1
ATOM 704 C C . GLU A 1 85 ? 6.895 -4.611 -3.983 1.00 85.06 85 GLU A C 1
ATOM 706 O O . GLU A 1 85 ? 7.149 -3.449 -3.630 1.00 85.06 85 GLU A O 1
ATOM 711 N N . PRO A 1 86 ? 7.179 -5.662 -3.190 1.00 81.19 86 PRO A N 1
ATOM 712 C CA . PRO A 1 86 ? 7.921 -5.522 -1.945 1.00 81.19 86 PRO A CA 1
ATOM 713 C C . PRO A 1 86 ? 9.212 -4.711 -2.129 1.00 81.19 86 PRO A C 1
ATOM 715 O O . PRO A 1 86 ? 10.000 -4.964 -3.037 1.00 81.19 86 PRO A O 1
ATOM 718 N N . GLY A 1 87 ? 9.424 -3.710 -1.272 1.00 82.56 87 GLY A N 1
ATOM 719 C CA . GLY A 1 87 ? 10.562 -2.783 -1.372 1.00 82.56 87 GLY A CA 1
ATOM 720 C C . GLY A 1 87 ? 10.365 -1.603 -2.336 1.00 82.56 87 GLY A C 1
ATOM 721 O O . GLY A 1 87 ? 11.185 -0.688 -2.342 1.00 82.56 87 GLY A O 1
ATOM 722 N N . ARG A 1 88 ? 9.272 -1.577 -3.110 1.00 87.25 88 ARG A N 1
ATOM 723 C CA . ARG A 1 88 ? 8.830 -0.432 -3.934 1.00 87.25 88 ARG A CA 1
ATOM 724 C C . ARG A 1 88 ? 7.421 0.053 -3.573 1.00 87.25 88 ARG A C 1
ATOM 726 O O . ARG A 1 88 ? 6.881 0.924 -4.249 1.00 87.25 88 ARG A O 1
ATOM 733 N N . SER A 1 89 ? 6.826 -0.511 -2.525 1.00 91.75 89 SER A N 1
ATOM 734 C CA . SER A 1 89 ? 5.510 -0.129 -2.023 1.00 91.75 89 SER A CA 1
ATOM 735 C C . SER A 1 89 ? 5.604 1.081 -1.096 1.00 91.75 89 SER A C 1
ATOM 737 O O . SER A 1 89 ? 6.314 1.067 -0.086 1.00 91.75 89 SER A O 1
ATOM 739 N N . PHE A 1 90 ? 4.849 2.128 -1.427 1.00 94.00 90 PHE A N 1
ATOM 740 C CA . PHE A 1 90 ? 4.712 3.305 -0.580 1.00 94.00 90 PHE A CA 1
ATOM 741 C C . PHE A 1 90 ? 3.963 2.963 0.712 1.00 94.00 90 PHE A C 1
ATOM 743 O O . PHE A 1 90 ? 4.388 3.371 1.791 1.00 94.00 90 PHE A O 1
ATOM 750 N N . ILE A 1 91 ? 2.920 2.130 0.621 1.00 94.00 91 ILE A N 1
ATOM 751 C CA . ILE A 1 91 ? 2.160 1.651 1.784 1.00 94.00 91 ILE A CA 1
ATOM 752 C C . ILE A 1 91 ? 3.066 0.905 2.769 1.00 94.00 91 ILE A C 1
ATOM 754 O O . ILE A 1 91 ? 3.046 1.190 3.966 1.00 94.00 91 ILE A O 1
ATOM 758 N N . GLN A 1 92 ? 3.923 0.000 2.282 1.00 91.75 92 GLN A N 1
ATOM 759 C CA . GLN A 1 92 ? 4.871 -0.709 3.148 1.00 91.75 92 GLN A CA 1
ATOM 760 C C . GLN A 1 92 ? 5.805 0.251 3.871 1.00 91.75 92 GLN A C 1
ATOM 762 O O . GLN A 1 92 ? 6.100 0.032 5.043 1.00 91.75 92 GLN A O 1
ATOM 767 N N . ASN A 1 93 ? 6.263 1.306 3.198 1.00 91.69 93 ASN A N 1
ATOM 768 C CA . ASN A 1 93 ? 7.129 2.303 3.813 1.00 91.69 93 ASN A CA 1
ATOM 769 C C . ASN A 1 93 ? 6.407 3.065 4.930 1.00 91.69 93 A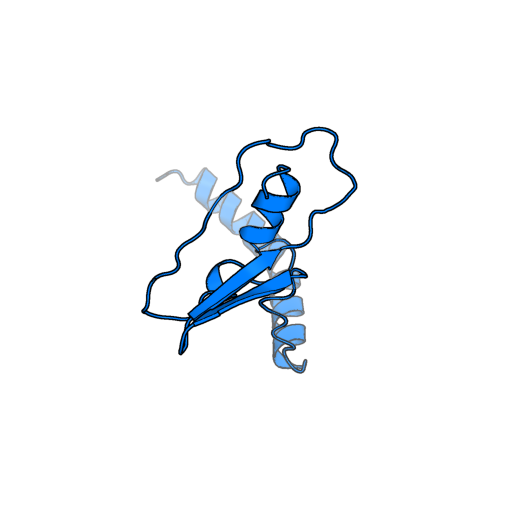SN A C 1
ATOM 771 O O . ASN A 1 93 ? 6.974 3.199 6.009 1.00 91.69 93 ASN A O 1
ATOM 775 N N . LEU A 1 94 ? 5.149 3.471 4.733 1.00 92.56 94 LEU A N 1
ATOM 776 C CA . LEU A 1 94 ? 4.356 4.120 5.786 1.00 92.56 94 LEU A CA 1
ATOM 777 C C . LEU A 1 94 ? 4.152 3.205 7.003 1.00 92.56 94 LEU A C 1
ATOM 779 O O . LEU A 1 94 ? 4.415 3.611 8.136 1.00 92.56 94 LEU A O 1
ATOM 783 N N . LEU A 1 95 ? 3.779 1.943 6.773 1.00 92.00 95 LEU A N 1
ATOM 784 C CA . LEU A 1 95 ? 3.633 0.951 7.845 1.00 92.00 95 LEU A CA 1
ATOM 785 C C . LEU A 1 95 ? 4.966 0.688 8.555 1.00 92.00 95 LEU A C 1
ATOM 787 O O . LEU A 1 95 ? 5.009 0.501 9.771 1.00 92.00 95 LEU A O 1
ATOM 791 N N . ASN A 1 96 ? 6.076 0.686 7.809 1.00 89.81 96 ASN A N 1
ATOM 792 C CA . ASN A 1 96 ? 7.413 0.568 8.379 1.00 89.81 96 ASN A CA 1
ATOM 793 C C . ASN A 1 96 ? 7.766 1.795 9.230 1.00 89.81 96 ASN A C 1
ATOM 795 O O . ASN A 1 96 ? 8.486 1.635 10.209 1.00 89.81 96 ASN A O 1
ATOM 799 N N . GLU A 1 97 ? 7.265 2.991 8.937 1.00 90.19 97 GLU A N 1
ATOM 800 C CA . GLU A 1 97 ? 7.435 4.173 9.797 1.00 90.19 97 GLU A CA 1
ATOM 801 C C . GLU A 1 97 ? 6.517 4.165 11.036 1.00 90.19 97 GLU A C 1
ATOM 803 O O . GLU A 1 97 ? 6.668 4.997 11.926 1.00 90.19 97 GLU A O 1
ATOM 808 N N . GLY A 1 98 ? 5.627 3.174 11.165 1.00 90.56 98 GLY A N 1
ATOM 809 C CA . GLY A 1 98 ? 4.723 3.031 12.310 1.00 90.56 98 GLY A CA 1
ATOM 810 C C . GLY A 1 98 ? 3.439 3.852 12.186 1.00 90.56 98 GLY A C 1
ATOM 811 O O . GLY A 1 98 ? 2.782 4.112 13.200 1.00 90.56 98 GLY A O 1
ATOM 812 N N . LEU A 1 99 ? 3.113 4.283 10.965 1.00 91.00 99 LEU A N 1
ATOM 813 C CA . LEU A 1 99 ? 1.829 4.882 10.618 1.00 91.00 99 LEU A CA 1
ATOM 814 C C . LEU A 1 99 ? 0.779 3.783 10.420 1.00 91.00 99 LEU A C 1
ATOM 816 O O . LEU A 1 99 ? 1.115 2.653 10.057 1.00 91.00 99 LEU A O 1
ATOM 820 N N . ASP A 1 100 ? -0.469 4.140 10.707 1.00 90.31 100 ASP A N 1
ATOM 821 C CA . ASP A 1 100 ? -1.668 3.328 10.480 1.00 90.31 100 ASP A CA 1
ATOM 822 C C . ASP A 1 100 ? -2.453 3.874 9.294 1.00 90.31 100 ASP A C 1
ATOM 824 O O . ASP A 1 100 ? -2.550 5.124 9.221 1.00 90.31 100 ASP A O 1
#

Radius of gyration: 19.79 Å; Cα contacts (8 Å, |Δi|>4): 84; chains: 1; bounding box: 56×36×39 Å

Mean predicted aligned error: 8.87 Å

Solvent-accessible surface area (backbone atoms only — not comparable to full-atom values): 6318 Å² total; per-residue (Å²): 137,64,68,66,61,52,54,54,48,51,56,50,48,65,69,44,42,64,60,53,52,54,52,49,48,52,56,70,75,44,81,78,77,81,62,49,55,68,74,60,60,47,78,79,46,75,55,98,90,50,68,43,72,49,66,65,74,62,93,84,64,94,56,71,54,88,68,67,67,86,83,83,70,66,93,74,78,64,71,49,75,45,26,31,43,91,97,64,21,55,54,58,51,43,33,70,69,24,45,78